Protein AF-A2BLA7-F1 (afdb_monomer_lite)

Organism: Hyperthermus butylicus (strain DSM 5456 / JCM 9403 / PLM1-5) (NCBI:txid415426)

Foldseek 3Di:
DVVVVLVVLLVVLLCCLVPDQADDPVNLVSCLVRNQLSLLVVLLSSLVNCVVNVVVVSLVSSLVSVVRRNDFFQFQDPPSRHSQQAQQQARPRPGDRDDLVRRCVRNVVLVLLLVALVPDDPVQLVQCLVVQKWWGGVGTGGPVDDDDRRIHIHGHDPVSSVSSVVSSVVVVVVVVVD

Structure (mmCIF, N/CA/C/O backbone):
data_AF-A2BLA7-F1
#
_entry.id   AF-A2BLA7-F1
#
loop_
_atom_site.group_PDB
_atom_site.id
_atom_site.type_symbol
_atom_site.label_atom_id
_atom_site.label_alt_id
_atom_site.label_comp_id
_atom_site.label_asym_id
_atom_site.label_entity_id
_atom_site.label_seq_id
_atom_site.pdbx_PDB_ins_code
_atom_site.Cartn_x
_atom_site.Cartn_y
_atom_site.Cartn_z
_atom_site.occupancy
_atom_site.B_iso_or_equiv
_atom_site.auth_seq_id
_atom_site.auth_comp_id
_atom_site.auth_asym_id
_atom_site.auth_atom_id
_atom_site.pdbx_PDB_model_num
ATOM 1 N N . MET A 1 1 ? 36.489 -7.869 -8.332 1.00 42.72 1 MET A N 1
ATOM 2 C CA . MET A 1 1 ? 35.958 -7.605 -9.693 1.00 42.72 1 MET A CA 1
ATOM 3 C C . MET A 1 1 ? 34.427 -7.502 -9.788 1.00 42.72 1 MET A C 1
ATOM 5 O O . MET A 1 1 ? 33.971 -6.845 -10.708 1.00 42.72 1 MET A O 1
ATOM 9 N N . LYS A 1 2 ? 33.615 -8.057 -8.865 1.00 41.41 2 LYS A N 1
ATOM 10 C CA . LYS A 1 2 ? 32.135 -7.944 -8.922 1.00 41.41 2 LYS A CA 1
ATOM 11 C C . LYS A 1 2 ? 31.563 -6.535 -8.656 1.00 41.41 2 LYS A C 1
ATOM 13 O O . LYS A 1 2 ? 30.542 -6.190 -9.233 1.00 41.41 2 LYS A O 1
ATOM 18 N N . ALA A 1 3 ? 32.220 -5.713 -7.834 1.00 46.25 3 ALA A N 1
ATOM 19 C CA . ALA A 1 3 ? 31.705 -4.385 -7.471 1.00 46.25 3 ALA A CA 1
ATOM 20 C C . ALA A 1 3 ? 31.733 -3.369 -8.634 1.00 46.25 3 ALA A C 1
ATOM 22 O O . ALA A 1 3 ? 30.830 -2.551 -8.765 1.00 46.25 3 ALA A O 1
ATOM 23 N N . THR A 1 4 ? 32.740 -3.435 -9.510 1.00 49.94 4 THR A N 1
ATOM 24 C CA . THR A 1 4 ? 32.944 -2.441 -10.578 1.00 49.94 4 THR A CA 1
ATOM 25 C C . THR A 1 4 ? 31.965 -2.615 -11.743 1.00 49.94 4 THR A C 1
ATOM 27 O O . THR A 1 4 ? 31.457 -1.626 -12.261 1.00 49.94 4 THR A O 1
ATOM 30 N N . ALA A 1 5 ? 31.653 -3.859 -12.126 1.00 55.56 5 ALA A N 1
ATOM 31 C CA . ALA A 1 5 ? 30.684 -4.151 -13.188 1.00 55.56 5 ALA A CA 1
ATOM 32 C C . ALA A 1 5 ? 29.254 -3.738 -12.798 1.00 55.56 5 ALA A C 1
ATOM 34 O O . ALA A 1 5 ? 28.519 -3.206 -13.625 1.00 55.56 5 ALA A O 1
ATOM 35 N N . ASN A 1 6 ? 28.901 -3.901 -11.517 1.00 62.44 6 ASN A N 1
ATOM 36 C CA . ASN A 1 6 ? 27.597 -3.502 -10.989 1.00 62.44 6 ASN A CA 1
ATOM 37 C C . ASN A 1 6 ? 27.365 -1.985 -11.123 1.00 62.44 6 ASN A C 1
ATOM 39 O O . ASN A 1 6 ? 26.273 -1.542 -11.465 1.00 62.44 6 ASN A O 1
ATOM 43 N N . ASN A 1 7 ? 28.423 -1.186 -10.945 1.00 77.94 7 ASN A N 1
ATOM 44 C CA . ASN A 1 7 ? 28.341 0.265 -11.101 1.00 77.94 7 ASN A CA 1
ATOM 45 C C . ASN A 1 7 ? 28.121 0.682 -12.562 1.00 77.94 7 ASN A C 1
ATOM 47 O O . ASN A 1 7 ? 27.338 1.592 -12.813 1.00 77.94 7 ASN A O 1
ATOM 51 N N . VAL A 1 8 ? 28.754 0.013 -13.534 1.00 90.00 8 VAL A N 1
ATOM 52 C CA . VAL A 1 8 ? 28.587 0.352 -14.962 1.00 90.00 8 VAL A CA 1
ATOM 53 C C . VAL A 1 8 ? 27.146 0.128 -15.420 1.00 90.00 8 VAL A C 1
ATOM 55 O O . VAL A 1 8 ? 26.579 0.998 -16.079 1.00 90.00 8 VAL A O 1
ATOM 58 N N . TYR A 1 9 ? 26.526 -0.995 -15.046 1.00 92.69 9 TYR A N 1
ATOM 59 C CA . TYR A 1 9 ? 25.135 -1.265 -15.420 1.00 92.69 9 TYR A CA 1
ATOM 60 C C . TYR A 1 9 ? 24.145 -0.323 -14.738 1.00 92.69 9 TYR A C 1
ATOM 62 O O . TYR A 1 9 ? 23.165 0.085 -15.364 1.00 92.69 9 TYR A O 1
ATOM 70 N N . LEU A 1 10 ? 24.432 0.092 -13.503 1.00 91.94 10 LEU A N 1
ATOM 71 C CA . LEU A 1 10 ? 23.635 1.094 -12.806 1.00 91.94 10 LEU A CA 1
ATOM 72 C C . LEU A 1 10 ? 23.685 2.452 -13.524 1.00 91.94 10 LEU A C 1
ATOM 74 O O . LEU A 1 10 ? 22.641 3.057 -13.765 1.00 91.94 10 LEU A O 1
ATOM 78 N N . PHE A 1 11 ? 24.879 2.904 -13.929 1.00 93.50 11 PHE A N 1
ATOM 79 C CA . PHE A 1 11 ? 25.043 4.143 -14.700 1.00 93.50 11 PHE A CA 1
ATOM 80 C C . PHE A 1 11 ? 24.386 4.063 -16.077 1.00 93.50 11 PHE A C 1
ATOM 82 O O . PHE A 1 11 ? 23.713 5.006 -16.486 1.00 93.50 11 PHE A O 1
ATOM 89 N N . ALA A 1 12 ? 24.537 2.938 -16.779 1.00 94.44 12 ALA A N 1
ATOM 90 C CA . ALA A 1 12 ? 23.867 2.721 -18.056 1.00 94.44 12 ALA A CA 1
ATOM 91 C C . ALA A 1 12 ? 22.339 2.763 -17.893 1.00 94.44 12 ALA A C 1
ATOM 93 O O . ALA A 1 12 ? 21.658 3.434 -18.663 1.00 94.44 12 ALA A O 1
ATOM 94 N N . SER A 1 13 ? 21.803 2.121 -16.851 1.00 94.94 13 SER A N 1
ATOM 95 C CA . SER A 1 13 ? 20.368 2.146 -16.544 1.00 94.94 13 SER A CA 1
ATOM 96 C C . SER A 1 13 ? 19.875 3.561 -16.247 1.00 94.94 13 SER A C 1
ATOM 98 O O . SER A 1 13 ? 18.847 3.968 -16.781 1.00 94.94 13 SER A O 1
ATOM 100 N N . ALA A 1 14 ? 20.623 4.334 -15.451 1.00 94.62 14 ALA A N 1
ATOM 101 C CA . ALA A 1 14 ? 20.313 5.736 -15.175 1.00 94.62 14 ALA A CA 1
ATOM 102 C C . ALA A 1 14 ? 20.279 6.574 -16.456 1.00 94.62 14 ALA A C 1
ATOM 104 O O . ALA A 1 14 ? 19.296 7.261 -16.723 1.00 94.62 14 ALA A O 1
ATOM 105 N N . TYR A 1 15 ? 21.310 6.439 -17.292 1.00 95.38 15 TYR A N 1
ATOM 106 C CA . TYR A 1 15 ? 21.392 7.139 -18.567 1.00 95.38 15 TYR A CA 1
ATOM 107 C C . TYR A 1 15 ? 20.194 6.823 -19.472 1.00 95.38 15 TYR A C 1
ATOM 109 O O . TYR A 1 15 ? 19.587 7.737 -20.028 1.00 95.38 15 TYR A O 1
ATOM 117 N N . LEU A 1 16 ? 19.819 5.544 -19.600 1.00 94.94 16 LEU A N 1
ATOM 118 C CA . LEU A 1 16 ? 18.664 5.131 -20.402 1.00 94.94 16 LEU A CA 1
ATOM 119 C C . LEU A 1 16 ? 17.354 5.704 -19.846 1.00 94.94 16 LEU A C 1
ATOM 121 O O . LEU A 1 16 ? 16.551 6.234 -20.613 1.00 94.94 16 LEU A O 1
ATOM 125 N N . LEU A 1 17 ? 17.149 5.627 -18.527 1.00 95.25 17 LEU A N 1
ATOM 126 C CA . LEU A 1 17 ? 15.944 6.119 -17.853 1.00 95.25 17 LEU A CA 1
ATOM 127 C C . LEU A 1 17 ? 15.738 7.629 -18.030 1.00 95.25 17 LEU A C 1
ATOM 129 O O . LEU A 1 17 ? 14.595 8.054 -18.230 1.00 95.25 17 LEU A O 1
ATOM 133 N N . GLU A 1 18 ? 16.825 8.404 -17.991 1.00 93.31 18 GLU A N 1
ATOM 134 C CA . GLU A 1 18 ? 16.821 9.864 -18.143 1.00 93.31 18 GLU A CA 1
ATOM 135 C C . GLU A 1 18 ? 16.683 10.319 -19.601 1.00 93.31 18 GLU A C 1
ATOM 137 O O . GLU A 1 18 ? 16.042 11.333 -19.873 1.00 93.31 18 GLU A O 1
ATOM 142 N N . ARG A 1 19 ? 17.302 9.604 -20.550 1.00 93.88 19 ARG A N 1
ATOM 143 C CA . ARG A 1 19 ? 17.416 10.060 -21.947 1.00 93.88 19 ARG A CA 1
ATOM 144 C C . ARG A 1 19 ? 16.316 9.560 -22.862 1.00 93.88 19 ARG A C 1
ATOM 146 O O . ARG A 1 19 ? 16.004 10.234 -23.840 1.00 93.88 19 ARG A O 1
ATOM 153 N N . LEU A 1 20 ? 15.781 8.373 -22.602 1.00 93.81 20 LEU A N 1
ATOM 154 C CA . LEU A 1 20 ? 14.812 7.746 -23.493 1.00 93.81 20 LEU A CA 1
ATOM 155 C C . LEU A 1 20 ? 13.413 7.890 -22.924 1.00 93.81 20 LEU A C 1
ATOM 157 O O . LEU A 1 20 ? 13.181 7.564 -21.766 1.00 93.81 20 LEU A O 1
ATOM 161 N N . GLU A 1 21 ? 12.454 8.314 -23.737 1.00 91.44 21 GLU A N 1
ATOM 162 C CA . GLU A 1 21 ? 11.045 8.335 -23.330 1.00 91.44 21 GLU A CA 1
ATOM 163 C C . GLU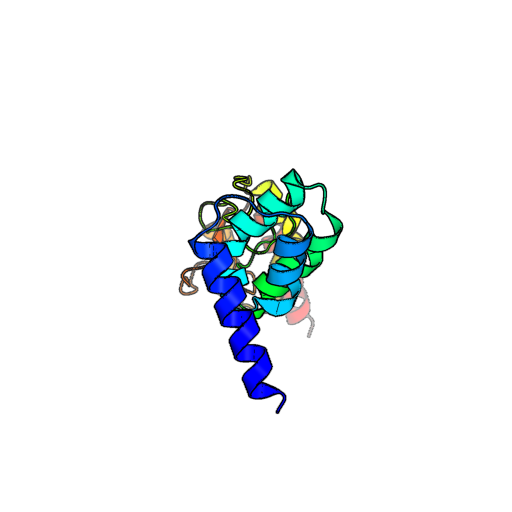 A 1 21 ? 10.418 6.936 -23.346 1.00 91.44 21 GLU A C 1
ATOM 165 O O . GLU A 1 21 ? 9.614 6.616 -22.474 1.00 91.44 21 GLU A O 1
ATOM 170 N N . LYS A 1 22 ? 10.821 6.102 -24.313 1.00 95.75 22 LYS A N 1
ATOM 171 C CA . LYS A 1 22 ? 10.318 4.743 -24.541 1.00 95.75 22 LYS A CA 1
ATOM 172 C C . LYS A 1 22 ? 11.474 3.761 -24.670 1.00 95.75 22 LYS A C 1
ATOM 174 O O . LYS A 1 22 ? 12.538 4.120 -25.174 1.00 95.75 22 LYS A O 1
ATOM 179 N N . PHE A 1 23 ? 11.233 2.518 -24.278 1.00 96.81 23 PHE A N 1
ATOM 180 C CA . PHE A 1 23 ? 12.211 1.438 -24.325 1.00 96.81 23 PHE A CA 1
ATOM 181 C C . PHE A 1 23 ? 11.857 0.380 -25.373 1.00 96.81 23 PHE A C 1
ATOM 183 O O . PHE A 1 23 ? 10.699 0.183 -25.755 1.00 96.81 23 PHE A O 1
ATOM 190 N N . THR A 1 24 ? 12.887 -0.319 -25.830 1.00 97.75 24 THR A N 1
ATOM 191 C CA . THR A 1 24 ? 12.762 -1.641 -26.459 1.00 97.75 24 THR A CA 1
ATOM 192 C C . THR A 1 24 ? 12.595 -2.725 -25.383 1.00 97.75 24 THR A C 1
ATOM 194 O O . THR A 1 24 ? 12.919 -2.467 -24.217 1.00 97.75 24 THR A O 1
ATOM 197 N N . PRO A 1 25 ? 12.109 -3.933 -25.730 1.00 97.75 25 PRO A N 1
ATOM 198 C CA . PRO A 1 25 ? 12.019 -5.046 -24.783 1.00 97.75 25 PRO A CA 1
ATOM 199 C C . PRO A 1 25 ? 13.347 -5.351 -24.078 1.00 97.75 25 PRO A C 1
ATOM 201 O O . PRO A 1 25 ? 13.369 -5.519 -22.862 1.00 97.75 25 PRO A O 1
ATOM 204 N N . GLU A 1 26 ? 14.457 -5.341 -24.816 1.00 97.62 26 GLU A N 1
ATOM 205 C CA . GLU A 1 26 ? 15.792 -5.652 -24.299 1.00 97.62 26 GLU A CA 1
ATOM 206 C C . GLU A 1 26 ? 16.294 -4.561 -23.346 1.00 97.62 26 GLU A C 1
ATOM 208 O O . GLU A 1 26 ? 16.877 -4.858 -22.305 1.00 97.62 26 GLU A O 1
ATOM 213 N N . GLN A 1 27 ? 16.039 -3.286 -23.665 1.00 97.88 27 GLN A N 1
ATOM 214 C CA . GLN A 1 27 ? 16.377 -2.170 -22.776 1.00 97.88 27 GLN A CA 1
ATOM 215 C C . GLN A 1 27 ? 15.561 -2.211 -21.485 1.00 97.88 27 GLN A C 1
ATOM 217 O O . GLN A 1 27 ? 16.115 -1.975 -20.412 1.00 97.88 27 GLN A O 1
ATOM 222 N N . LEU A 1 28 ? 14.262 -2.509 -21.575 1.00 98.19 28 LEU A N 1
ATOM 223 C CA . LEU A 1 28 ? 13.410 -2.638 -20.398 1.00 98.19 28 LEU A CA 1
ATOM 224 C C . LEU A 1 28 ? 13.911 -3.772 -19.498 1.00 98.19 28 LEU A C 1
ATOM 226 O O . LEU A 1 28 ? 14.117 -3.559 -18.307 1.00 98.19 28 LEU A O 1
ATOM 230 N N . GLU A 1 29 ? 14.159 -4.949 -20.069 1.00 97.62 29 GLU A N 1
ATOM 231 C CA . GLU A 1 29 ? 14.661 -6.112 -19.335 1.00 97.62 29 GLU A CA 1
ATOM 232 C C . GLU A 1 29 ? 16.019 -5.840 -18.682 1.00 97.62 29 GLU A C 1
ATOM 234 O O . GLU A 1 29 ? 16.226 -6.178 -17.514 1.00 97.62 29 GLU A O 1
ATOM 239 N N . PHE A 1 30 ? 16.914 -5.146 -19.389 1.00 97.62 30 PHE A N 1
ATOM 240 C CA . PHE A 1 30 ? 18.192 -4.703 -18.845 1.00 97.62 30 PHE A CA 1
ATOM 241 C C . PHE A 1 30 ? 18.012 -3.775 -17.633 1.00 97.62 30 PHE A C 1
ATOM 243 O O . PHE A 1 30 ? 18.616 -4.007 -16.584 1.00 97.62 30 PHE A O 1
ATOM 250 N N . ILE A 1 31 ? 17.159 -2.749 -17.738 1.00 97.69 31 ILE A N 1
ATOM 251 C CA . ILE A 1 31 ? 16.920 -1.796 -16.642 1.00 97.69 31 ILE A CA 1
ATOM 252 C C . ILE A 1 31 ? 16.275 -2.493 -15.439 1.00 97.69 31 ILE A C 1
ATOM 254 O O . ILE A 1 31 ? 16.662 -2.229 -14.303 1.00 97.69 31 ILE A O 1
ATOM 258 N N . VAL A 1 32 ? 15.312 -3.389 -15.662 1.00 96.88 32 VAL A N 1
ATOM 259 C CA . VAL A 1 32 ? 14.666 -4.153 -14.582 1.00 96.88 32 VAL A CA 1
ATOM 260 C C . VAL A 1 32 ? 15.674 -5.082 -13.900 1.00 96.88 32 VAL A C 1
ATOM 262 O O . VAL A 1 32 ? 15.699 -5.171 -12.677 1.00 96.88 32 VAL A O 1
ATOM 265 N N . SER A 1 33 ? 16.572 -5.705 -14.661 1.00 95.56 33 SER A N 1
ATOM 266 C CA . SER A 1 33 ? 17.550 -6.651 -14.112 1.00 95.56 33 SER A CA 1
ATOM 267 C C . SER A 1 33 ? 18.697 -5.978 -13.350 1.00 95.56 33 SER A C 1
ATOM 269 O O . SER A 1 33 ? 19.199 -6.540 -12.377 1.00 95.56 33 SER A O 1
ATOM 271 N N . TYR A 1 34 ? 19.132 -4.786 -13.778 1.00 95.06 34 TYR A N 1
ATOM 272 C CA . TYR A 1 34 ? 20.375 -4.170 -13.286 1.00 95.06 34 TYR A CA 1
ATOM 273 C C . TYR A 1 34 ? 20.228 -2.742 -12.744 1.00 95.06 34 TYR A C 1
ATOM 275 O O . TYR A 1 34 ? 21.177 -2.196 -12.180 1.00 95.06 34 TYR A O 1
ATOM 283 N N . GLY A 1 35 ? 19.061 -2.116 -12.892 1.00 93.50 35 GLY A N 1
ATOM 284 C CA . GLY A 1 35 ? 18.849 -0.713 -12.531 1.00 93.50 35 GLY A CA 1
ATOM 285 C C . GLY A 1 35 ? 18.670 -0.455 -11.035 1.00 93.50 35 GLY A C 1
ATOM 286 O O . GLY A 1 35 ? 18.817 0.692 -10.606 1.00 93.50 35 GLY A O 1
ATOM 287 N N . GLY A 1 36 ? 18.364 -1.489 -10.240 1.00 93.44 36 GLY A N 1
ATOM 288 C CA . GLY A 1 36 ? 18.319 -1.437 -8.773 1.00 93.44 36 GLY A CA 1
ATOM 289 C C . GLY A 1 36 ? 17.624 -0.175 -8.221 1.00 93.44 36 GLY A C 1
ATOM 290 O O . GLY A 1 36 ? 16.482 0.108 -8.594 1.00 93.44 36 GLY A O 1
ATOM 291 N N . PRO A 1 37 ? 18.292 0.636 -7.377 1.00 94.25 37 PRO A N 1
ATOM 292 C CA . PRO A 1 37 ? 17.701 1.856 -6.819 1.00 94.25 37 PRO A CA 1
ATOM 293 C C . PRO A 1 37 ? 17.286 2.917 -7.843 1.00 94.25 37 PRO A C 1
ATOM 295 O O . PRO A 1 37 ? 16.353 3.681 -7.600 1.00 94.25 37 PRO A O 1
ATOM 298 N N . VAL A 1 38 ? 17.963 2.998 -8.992 1.00 95.38 38 VAL A N 1
ATOM 299 C CA . VAL A 1 38 ? 17.618 3.986 -10.025 1.00 95.38 38 VAL A CA 1
ATOM 300 C C . VAL A 1 38 ? 16.315 3.596 -10.722 1.00 95.38 38 VAL A C 1
ATOM 302 O O . VAL A 1 38 ? 15.468 4.457 -10.976 1.00 95.38 38 VAL A O 1
ATOM 305 N N . ALA A 1 39 ? 16.123 2.294 -10.953 1.00 96.50 39 ALA A N 1
ATOM 306 C CA . ALA A 1 39 ? 14.879 1.747 -11.479 1.00 96.50 39 ALA A CA 1
ATOM 307 C C . ALA A 1 39 ? 13.697 2.009 -10.530 1.00 96.50 39 ALA A C 1
ATOM 309 O O . ALA A 1 39 ? 12.639 2.433 -10.992 1.00 96.50 39 ALA A O 1
ATOM 310 N N . ALA A 1 40 ? 13.882 1.869 -9.211 1.00 96.62 40 ALA A N 1
ATOM 311 C CA . ALA A 1 40 ? 12.823 2.135 -8.230 1.00 96.62 40 ALA A CA 1
ATOM 312 C C . ALA A 1 40 ? 12.287 3.576 -8.292 1.00 96.62 40 ALA A C 1
ATOM 314 O O . ALA A 1 40 ? 11.077 3.788 -8.233 1.00 96.62 40 ALA A O 1
ATOM 315 N N . LYS A 1 41 ? 13.159 4.570 -8.515 1.00 95.75 41 LYS A N 1
ATOM 316 C CA . LYS A 1 41 ? 12.749 5.979 -8.702 1.00 95.75 41 LYS A CA 1
ATOM 317 C C . LYS A 1 41 ? 11.881 6.204 -9.945 1.00 95.75 41 LYS A C 1
ATOM 319 O O . LYS A 1 41 ? 11.171 7.200 -10.020 1.00 95.75 41 LYS A O 1
ATOM 324 N N . HIS A 1 42 ? 11.934 5.287 -10.909 1.00 97.06 42 HIS A N 1
ATOM 325 C CA . HIS A 1 42 ? 11.219 5.356 -12.184 1.00 97.06 42 HIS A CA 1
ATOM 326 C C . HIS A 1 42 ? 10.174 4.239 -12.320 1.00 97.06 42 HIS A C 1
ATOM 328 O O . HIS A 1 42 ? 9.737 3.928 -13.429 1.00 97.06 42 HIS A O 1
ATOM 334 N N . VAL A 1 43 ? 9.750 3.639 -11.202 1.00 97.25 43 VAL A N 1
ATOM 335 C CA . VAL A 1 43 ? 8.866 2.464 -11.172 1.00 97.25 43 VAL A CA 1
ATOM 336 C C . VAL A 1 43 ? 7.579 2.653 -11.983 1.00 97.25 43 VAL A C 1
ATOM 338 O O . VAL A 1 43 ? 7.173 1.741 -12.699 1.00 97.25 43 VAL A O 1
ATOM 341 N N . SER A 1 44 ? 6.970 3.844 -11.942 1.00 97.50 44 SER A N 1
ATOM 342 C CA . SER A 1 44 ? 5.751 4.142 -12.703 1.00 97.50 44 SER A CA 1
ATOM 343 C C . SER A 1 44 ? 6.007 4.042 -14.208 1.00 97.50 44 SER A C 1
ATOM 345 O O . SER A 1 44 ? 5.278 3.350 -14.917 1.00 97.50 44 SER A O 1
ATOM 347 N N . LYS A 1 45 ? 7.094 4.648 -14.698 1.00 97.44 45 LYS A N 1
ATOM 348 C CA . LYS A 1 45 ? 7.500 4.567 -16.107 1.00 97.44 45 LYS A CA 1
ATOM 349 C C . LYS A 1 45 ? 7.779 3.124 -16.520 1.00 97.44 45 LYS A C 1
ATOM 351 O O . LYS A 1 45 ? 7.289 2.684 -17.553 1.00 97.44 45 LYS A O 1
ATOM 356 N N . LEU A 1 46 ? 8.513 2.376 -15.695 1.00 98.00 46 LEU A N 1
ATOM 357 C CA . LEU A 1 46 ? 8.834 0.972 -15.964 1.00 98.00 46 LEU A CA 1
ATOM 358 C C . LEU A 1 46 ? 7.582 0.092 -16.033 1.00 98.00 46 LEU A C 1
ATOM 360 O O . LEU A 1 46 ? 7.467 -0.729 -16.938 1.00 98.00 46 LEU A O 1
ATOM 364 N N . TYR A 1 47 ? 6.626 0.292 -15.125 1.00 98.44 47 TYR A N 1
ATOM 365 C CA . TYR A 1 47 ? 5.347 -0.414 -15.144 1.00 98.44 47 TYR A CA 1
ATOM 366 C C . TYR A 1 47 ? 4.570 -0.148 -16.441 1.00 98.44 47 TYR A C 1
ATOM 368 O O . TYR A 1 47 ? 4.139 -1.089 -17.104 1.00 98.44 47 TYR A O 1
ATOM 376 N N . HIS A 1 48 ? 4.429 1.118 -16.842 1.00 98.00 48 HIS A N 1
ATOM 377 C CA . HIS A 1 48 ? 3.702 1.469 -18.064 1.00 98.00 48 HIS A CA 1
ATOM 378 C C . HIS A 1 48 ? 4.406 0.970 -19.331 1.00 98.00 48 HIS A C 1
ATOM 380 O O . HIS A 1 48 ? 3.738 0.487 -20.244 1.00 98.00 48 HIS A O 1
ATOM 386 N N . GLU A 1 49 ? 5.738 1.017 -19.379 1.00 98.12 49 GLU A N 1
ATOM 387 C CA . GLU A 1 49 ? 6.509 0.471 -20.499 1.00 98.12 49 GLU A CA 1
ATOM 388 C C . GLU A 1 49 ? 6.389 -1.054 -20.592 1.00 98.12 49 GLU A C 1
ATOM 390 O O . GLU A 1 49 ? 6.235 -1.581 -21.694 1.00 98.12 49 GLU A O 1
ATOM 395 N N . ALA A 1 50 ? 6.359 -1.762 -19.457 1.00 98.12 50 ALA A N 1
ATOM 396 C CA . ALA A 1 50 ? 6.093 -3.199 -19.426 1.00 98.12 50 ALA A CA 1
ATOM 397 C C . ALA A 1 50 ? 4.711 -3.536 -20.001 1.00 98.12 50 ALA A C 1
ATOM 399 O O . ALA A 1 50 ? 4.585 -4.471 -20.787 1.00 98.12 50 ALA A O 1
ATOM 400 N N . LEU A 1 51 ? 3.678 -2.751 -19.676 1.00 97.75 51 LEU A N 1
ATOM 401 C CA . LEU A 1 51 ? 2.351 -2.933 -20.270 1.00 97.75 51 LEU A CA 1
ATOM 402 C C . LEU A 1 51 ? 2.328 -2.599 -21.765 1.00 97.75 51 LEU A C 1
ATOM 404 O O . LEU A 1 51 ? 1.738 -3.341 -22.544 1.00 97.75 51 LEU A O 1
ATOM 408 N N . ARG A 1 52 ? 2.973 -1.500 -22.173 1.00 97.88 52 ARG A N 1
ATOM 409 C CA . ARG A 1 52 ? 3.021 -1.050 -23.573 1.00 97.88 52 ARG A CA 1
ATOM 410 C C . ARG A 1 52 ? 3.706 -2.069 -24.485 1.00 97.88 52 ARG A C 1
ATOM 412 O O . ARG A 1 52 ? 3.313 -2.208 -25.639 1.00 97.88 52 ARG A O 1
ATOM 419 N N . LEU A 1 53 ? 4.743 -2.735 -23.982 1.00 98.00 53 LEU A N 1
ATOM 420 C CA . LEU A 1 53 ? 5.517 -3.753 -24.699 1.00 98.00 53 LEU A CA 1
ATOM 421 C C . LEU A 1 53 ? 4.958 -5.175 -24.529 1.00 98.00 53 LEU A C 1
ATOM 423 O O . LEU A 1 53 ? 5.587 -6.117 -24.998 1.00 98.00 53 LEU A O 1
ATOM 427 N N . ASP A 1 54 ? 3.826 -5.333 -23.836 1.00 97.25 54 ASP A N 1
ATOM 428 C CA . ASP A 1 54 ? 3.236 -6.626 -23.455 1.00 97.25 54 ASP A CA 1
ATOM 429 C C . ASP A 1 54 ? 4.193 -7.558 -22.676 1.00 97.25 54 ASP A C 1
ATOM 431 O O . ASP A 1 54 ? 4.062 -8.778 -22.662 1.00 97.25 54 ASP A O 1
ATOM 435 N N . ARG A 1 55 ? 5.154 -6.971 -21.953 1.00 97.25 55 ARG A N 1
ATOM 436 C CA . ARG A 1 55 ? 6.116 -7.657 -21.076 1.00 97.25 55 ARG A CA 1
ATOM 437 C C . ARG A 1 55 ? 5.621 -7.716 -19.632 1.00 97.25 55 ARG A C 1
ATOM 439 O O . ARG A 1 55 ? 6.287 -7.283 -18.688 1.00 97.25 55 ARG A O 1
ATOM 446 N N . ARG A 1 56 ? 4.403 -8.233 -19.440 1.00 96.50 56 ARG A N 1
ATOM 447 C CA . ARG A 1 56 ? 3.781 -8.372 -18.105 1.00 96.50 56 ARG A CA 1
ATOM 448 C C . ARG A 1 56 ? 4.560 -9.310 -17.181 1.00 96.50 56 ARG A C 1
ATOM 450 O O . ARG A 1 56 ? 4.458 -9.180 -15.962 1.00 96.50 56 ARG A O 1
ATOM 457 N N . ASP A 1 57 ? 5.362 -10.201 -17.755 1.00 97.50 57 ASP A N 1
ATOM 458 C CA . ASP A 1 57 ? 6.309 -11.073 -17.060 1.00 97.50 57 ASP A CA 1
ATOM 459 C C . ASP A 1 57 ? 7.341 -10.298 -16.223 1.00 97.50 57 ASP A C 1
ATOM 461 O O . ASP A 1 57 ? 7.805 -10.807 -15.204 1.00 97.50 57 ASP A O 1
ATOM 465 N N . LEU A 1 58 ? 7.648 -9.047 -16.588 1.00 97.88 58 LEU A N 1
ATOM 466 C CA . LEU A 1 58 ? 8.586 -8.197 -15.847 1.00 97.88 58 LEU A CA 1
ATOM 467 C C . LEU A 1 58 ? 7.944 -7.477 -14.652 1.00 97.88 58 LEU A C 1
ATOM 469 O O . LEU A 1 58 ? 8.653 -7.036 -13.748 1.00 97.88 58 LEU A O 1
ATOM 473 N N . VAL A 1 59 ? 6.612 -7.373 -14.591 1.00 97.94 59 VAL A N 1
ATOM 474 C CA . VAL A 1 59 ? 5.908 -6.629 -13.527 1.00 97.94 59 VAL A CA 1
ATOM 475 C C . VAL A 1 59 ? 6.232 -7.147 -12.117 1.00 97.94 59 VAL A C 1
ATOM 477 O O . VAL A 1 59 ? 6.490 -6.317 -11.243 1.00 97.94 59 VAL A O 1
ATOM 480 N N . PRO A 1 60 ? 6.284 -8.468 -11.845 1.00 97.88 60 PRO A N 1
ATOM 481 C CA . PRO A 1 60 ? 6.705 -8.974 -10.539 1.00 97.88 60 PRO A CA 1
ATOM 482 C C . PRO A 1 60 ? 8.122 -8.542 -10.143 1.00 97.88 60 PRO A C 1
ATOM 484 O O . PRO A 1 60 ? 8.349 -8.210 -8.981 1.00 97.88 60 PRO A O 1
ATOM 487 N N . GLN A 1 61 ? 9.060 -8.489 -11.094 1.00 97.62 61 GLN A N 1
ATOM 488 C CA . GLN A 1 61 ? 10.423 -8.023 -10.828 1.00 97.62 61 GLN A CA 1
ATOM 489 C C . GLN A 1 61 ? 10.444 -6.517 -10.548 1.00 97.62 61 GLN A C 1
ATOM 491 O O . GLN A 1 61 ? 11.057 -6.085 -9.576 1.00 97.62 61 GLN A O 1
ATOM 496 N N . ILE A 1 62 ? 9.696 -5.724 -11.322 1.00 98.19 62 ILE A N 1
ATOM 497 C CA . ILE A 1 62 ? 9.538 -4.280 -11.085 1.00 98.19 62 ILE A CA 1
ATOM 498 C C . ILE A 1 62 ? 8.940 -4.019 -9.692 1.00 98.19 62 ILE A C 1
ATOM 500 O O . ILE A 1 62 ? 9.401 -3.122 -8.985 1.00 98.19 62 ILE A O 1
ATOM 504 N N . ARG A 1 63 ? 7.961 -4.826 -9.252 1.00 97.88 63 ARG A N 1
ATOM 505 C CA . ARG A 1 63 ? 7.450 -4.781 -7.870 1.00 97.88 63 ARG A CA 1
ATOM 506 C C . ARG A 1 63 ? 8.536 -5.090 -6.856 1.00 97.88 63 ARG A C 1
ATOM 508 O O . ARG A 1 63 ? 8.689 -4.342 -5.902 1.00 97.88 63 ARG A O 1
ATOM 515 N N . SER A 1 64 ? 9.319 -6.143 -7.071 1.00 97.31 64 SER A N 1
ATOM 516 C CA . SER A 1 64 ? 10.406 -6.492 -6.154 1.00 97.31 64 SER A CA 1
ATOM 517 C C . SER A 1 64 ? 11.442 -5.370 -6.021 1.00 97.31 64 SER A C 1
ATOM 519 O O . SER A 1 64 ? 11.922 -5.124 -4.918 1.00 97.31 64 SER A O 1
ATOM 521 N N . ILE A 1 65 ? 11.754 -4.661 -7.111 1.00 96.88 65 ILE A N 1
ATOM 522 C CA . ILE A 1 65 ? 12.627 -3.477 -7.090 1.00 96.88 65 ILE A CA 1
ATOM 523 C C . ILE A 1 65 ? 12.015 -2.364 -6.234 1.00 96.88 65 ILE A C 1
ATOM 525 O O . ILE A 1 65 ? 12.724 -1.736 -5.448 1.00 96.88 65 ILE A O 1
ATOM 529 N N . TRP A 1 66 ? 10.708 -2.122 -6.372 1.00 97.62 66 TRP A N 1
ATOM 530 C CA . TRP A 1 66 ? 9.991 -1.131 -5.569 1.00 97.62 66 TRP A CA 1
ATOM 531 C C . TRP A 1 66 ? 9.994 -1.470 -4.078 1.00 97.62 66 TRP A C 1
ATOM 533 O O . TRP A 1 66 ? 10.312 -0.605 -3.270 1.00 97.62 66 TRP A O 1
ATOM 543 N N . GLU A 1 67 ? 9.717 -2.721 -3.714 1.00 96.69 67 GLU A N 1
ATOM 544 C CA . GLU A 1 67 ? 9.749 -3.151 -2.311 1.00 96.69 67 GLU A CA 1
ATOM 545 C C . GLU A 1 67 ? 11.159 -3.038 -1.707 1.00 96.69 67 GLU A C 1
ATOM 547 O O . GLU A 1 67 ? 11.305 -2.692 -0.540 1.00 96.69 67 GLU A O 1
ATOM 552 N N . MET A 1 68 ? 12.209 -3.306 -2.494 1.00 96.31 68 MET A N 1
ATOM 553 C CA . MET A 1 68 ? 13.591 -3.324 -1.997 1.00 96.31 68 MET A CA 1
ATOM 554 C C . MET A 1 68 ? 14.253 -1.941 -1.940 1.00 96.31 68 MET A C 1
ATOM 556 O O . MET A 1 68 ? 15.097 -1.694 -1.078 1.00 96.31 68 MET A O 1
ATOM 560 N N . HIS A 1 69 ? 13.942 -1.059 -2.889 1.00 95.94 69 HIS A N 1
ATOM 561 C CA . HIS A 1 69 ? 14.663 0.207 -3.064 1.00 95.94 69 HIS A CA 1
ATOM 562 C C . HIS A 1 69 ? 13.762 1.442 -3.164 1.00 95.94 69 HIS A C 1
ATOM 564 O O . HIS A 1 69 ? 14.273 2.560 -3.257 1.00 95.94 69 HIS A O 1
ATOM 570 N N . GLY A 1 70 ? 12.446 1.251 -3.219 1.00 94.12 70 GLY A N 1
ATOM 571 C CA . GLY A 1 70 ? 11.462 2.323 -3.253 1.00 94.12 70 GLY A CA 1
ATOM 572 C C . GLY A 1 70 ? 11.054 2.787 -1.858 1.00 94.12 70 GLY A C 1
ATOM 573 O O . GLY A 1 70 ? 11.803 2.666 -0.890 1.00 94.12 70 GLY A O 1
ATOM 574 N N . ALA A 1 71 ? 9.842 3.330 -1.775 1.00 93.19 71 ALA A N 1
ATOM 575 C CA . ALA A 1 71 ? 9.213 3.755 -0.529 1.00 93.19 71 ALA A CA 1
ATOM 576 C C . ALA A 1 71 ? 7.831 3.090 -0.416 1.00 93.19 71 ALA A C 1
ATOM 578 O O . ALA A 1 71 ? 6.819 3.749 -0.673 1.00 93.19 71 ALA A O 1
ATOM 579 N N . PRO A 1 72 ? 7.773 1.774 -0.133 1.00 95.38 72 PRO A N 1
ATOM 580 C CA . PRO A 1 72 ? 6.514 1.049 -0.123 1.00 95.38 72 PRO A CA 1
ATOM 581 C C . PRO A 1 72 ? 5.566 1.601 0.944 1.00 95.38 72 PRO A C 1
ATOM 583 O O . PRO A 1 72 ? 5.944 1.798 2.097 1.00 95.38 72 PRO A O 1
ATOM 586 N N . THR A 1 73 ? 4.321 1.846 0.551 1.00 96.56 73 THR A N 1
ATOM 587 C CA . THR A 1 73 ? 3.263 2.364 1.424 1.00 96.56 73 THR A CA 1
ATOM 588 C C . THR A 1 73 ? 2.462 1.213 2.049 1.00 96.56 73 THR A C 1
ATOM 590 O O . THR A 1 73 ? 2.584 0.059 1.629 1.00 96.56 73 THR A O 1
ATOM 593 N N . PRO A 1 74 ? 1.661 1.439 3.099 1.00 96.44 74 PRO A N 1
ATOM 594 C CA . PRO A 1 74 ? 1.048 0.330 3.831 1.00 96.44 74 PRO A CA 1
ATOM 595 C C . PRO A 1 74 ? -0.006 -0.456 3.040 1.00 96.44 74 PRO A C 1
ATOM 597 O O . PRO A 1 74 ? -0.188 -1.643 3.297 1.00 96.44 74 PRO A O 1
ATOM 600 N N . ILE A 1 75 ? -0.640 0.155 2.035 1.00 97.50 75 ILE A N 1
ATOM 601 C CA . ILE A 1 75 ? -1.731 -0.465 1.275 1.00 97.50 75 ILE A CA 1
ATOM 602 C C . ILE A 1 75 ? -1.253 -0.866 -0.134 1.00 97.50 75 ILE A C 1
ATOM 604 O O . ILE A 1 75 ? -0.784 -0.008 -0.894 1.00 97.50 75 ILE A O 1
ATOM 608 N N . PRO A 1 76 ? -1.375 -2.149 -0.530 1.00 97.44 76 PRO A N 1
ATOM 609 C CA . PRO A 1 76 ? -1.133 -2.566 -1.904 1.00 97.44 76 PRO A CA 1
ATOM 610 C C . PRO A 1 76 ? -2.274 -2.105 -2.820 1.00 97.44 76 PRO A C 1
ATOM 612 O O . PRO A 1 76 ? -3.453 -2.225 -2.499 1.00 97.44 76 PRO A O 1
ATOM 615 N N . CYS A 1 77 ? -1.938 -1.597 -4.005 1.00 98.19 77 CYS A N 1
ATOM 616 C CA . CYS A 1 77 ? -2.936 -1.224 -5.001 1.00 98.19 77 CYS A CA 1
ATOM 617 C C . CYS A 1 77 ? -3.588 -2.485 -5.599 1.00 98.19 77 CYS A C 1
ATOM 619 O O . CYS A 1 77 ? -2.870 -3.305 -6.175 1.00 98.19 77 CYS A O 1
ATOM 621 N N . PRO A 1 78 ? -4.926 -2.625 -5.593 1.00 97.12 78 PRO A N 1
ATOM 622 C CA . PRO A 1 78 ? -5.605 -3.815 -6.111 1.00 97.12 78 PRO A CA 1
ATOM 623 C C . PRO A 1 78 ? -5.490 -3.968 -7.636 1.00 97.12 78 PRO A C 1
ATOM 625 O O . PRO A 1 78 ? -5.725 -5.049 -8.166 1.00 97.12 78 PRO A O 1
ATOM 628 N N . ARG A 1 79 ? -5.112 -2.906 -8.367 1.00 96.44 79 ARG A N 1
ATOM 629 C CA . ARG A 1 79 ? -4.962 -2.956 -9.831 1.00 96.44 79 ARG A CA 1
ATOM 630 C C . ARG A 1 79 ? -3.591 -3.416 -10.301 1.00 96.44 79 ARG A C 1
ATOM 632 O O . ARG A 1 79 ? -3.509 -4.220 -11.224 1.00 96.44 79 ARG A O 1
ATOM 639 N N . CYS A 1 80 ? -2.518 -2.880 -9.722 1.00 97.25 80 CYS A N 1
ATOM 640 C CA . CYS A 1 80 ? -1.149 -3.194 -10.153 1.00 97.25 80 CYS A CA 1
ATOM 641 C C . CYS A 1 80 ? -0.374 -4.064 -9.147 1.00 97.25 80 CYS A C 1
ATOM 643 O O . CYS A 1 80 ? 0.664 -4.640 -9.486 1.00 97.25 80 CYS A O 1
ATOM 645 N N . GLY A 1 81 ? -0.872 -4.184 -7.915 1.00 96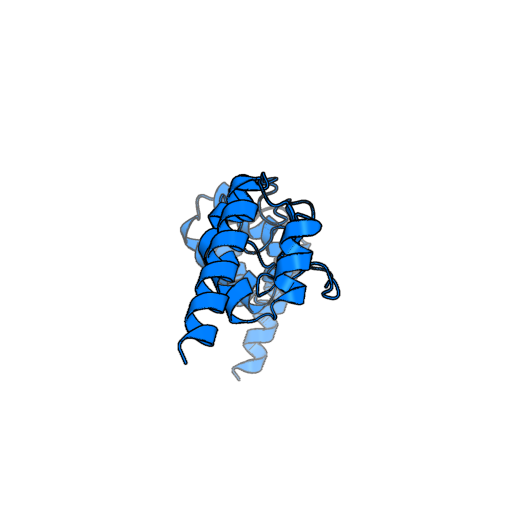.81 81 GLY A N 1
ATOM 646 C CA . GLY A 1 81 ? -0.260 -4.952 -6.831 1.00 96.81 81 GLY A CA 1
ATOM 647 C C . GLY A 1 81 ? 0.943 -4.278 -6.171 1.00 96.81 81 GLY A C 1
ATOM 648 O O . GLY A 1 81 ? 1.608 -4.914 -5.364 1.00 96.81 81 GLY A O 1
ATOM 649 N N . PHE A 1 82 ? 1.270 -3.030 -6.518 1.00 98.25 82 PHE A N 1
ATOM 650 C CA . PHE A 1 82 ? 2.350 -2.287 -5.862 1.00 98.25 82 PHE A CA 1
ATOM 651 C C . PHE A 1 82 ? 1.856 -1.670 -4.554 1.00 98.25 82 PHE A C 1
ATOM 653 O O . PHE A 1 82 ? 0.786 -1.058 -4.531 1.00 98.25 82 PHE A O 1
ATOM 660 N N . ARG A 1 83 ? 2.671 -1.740 -3.499 1.00 97.56 83 ARG A N 1
ATOM 661 C CA . ARG A 1 83 ? 2.502 -0.958 -2.267 1.00 97.56 83 ARG A CA 1
ATOM 662 C C . ARG A 1 83 ? 2.903 0.492 -2.493 1.00 97.56 83 ARG A C 1
ATOM 664 O O . ARG A 1 83 ? 3.996 0.915 -2.141 1.00 97.56 83 ARG A O 1
ATOM 671 N N . ALA A 1 84 ? 2.066 1.225 -3.208 1.00 97.38 84 ALA A N 1
ATOM 672 C CA . ALA A 1 84 ? 2.369 2.581 -3.655 1.00 97.38 84 ALA A CA 1
ATOM 673 C C . ALA A 1 84 ? 1.121 3.474 -3.647 1.00 97.38 84 ALA A C 1
ATOM 675 O O . ALA A 1 84 ? 1.000 4.395 -4.454 1.00 97.38 84 ALA A O 1
ATOM 676 N N . VAL A 1 85 ? 0.150 3.133 -2.799 1.00 98.31 85 VAL A N 1
ATOM 677 C CA . VAL A 1 85 ? -1.042 3.941 -2.536 1.00 98.31 85 VAL A CA 1
ATOM 678 C C . VAL A 1 85 ? -0.672 5.030 -1.533 1.00 98.31 85 VAL A C 1
ATOM 680 O O . VAL A 1 85 ? -0.180 4.719 -0.451 1.00 98.31 85 VAL A O 1
ATOM 683 N N . THR A 1 86 ? -0.852 6.288 -1.907 1.00 96.81 86 THR A N 1
ATOM 684 C CA . THR A 1 86 ? -0.587 7.466 -1.075 1.00 96.81 86 THR A CA 1
ATOM 685 C C . THR A 1 86 ? -1.745 7.731 -0.098 1.00 96.81 86 THR A C 1
ATOM 687 O O . THR A 1 86 ? -2.804 7.111 -0.227 1.00 96.81 86 THR A O 1
ATOM 690 N N . PRO A 1 87 ? -1.584 8.637 0.888 1.00 97.00 87 PRO A N 1
ATOM 691 C CA . PRO A 1 87 ? -2.635 8.932 1.872 1.00 97.00 87 PRO A CA 1
ATOM 692 C C . PRO A 1 87 ? -3.965 9.433 1.290 1.00 97.00 87 PRO A C 1
ATOM 694 O O . PRO A 1 87 ? -5.009 9.247 1.905 1.00 97.00 87 PRO A O 1
ATOM 697 N N . ASP A 1 88 ? -3.952 10.012 0.090 1.00 97.06 88 ASP A N 1
ATOM 698 C CA . ASP A 1 88 ? -5.131 10.390 -0.700 1.00 97.06 88 ASP A CA 1
ATOM 699 C C . ASP A 1 88 ? -5.710 9.226 -1.534 1.00 97.06 88 ASP A C 1
ATOM 701 O O . ASP A 1 88 ? -6.495 9.441 -2.455 1.00 97.06 88 ASP A O 1
ATOM 705 N N . LEU A 1 89 ? -5.327 7.984 -1.216 1.00 98.12 89 LEU A N 1
ATOM 706 C CA . LEU A 1 89 ? -5.745 6.742 -1.877 1.00 98.12 89 LEU A CA 1
ATOM 707 C C . LEU A 1 89 ? -5.366 6.650 -3.363 1.00 98.12 89 LEU A C 1
ATOM 709 O O . LEU A 1 89 ? -5.905 5.824 -4.102 1.00 98.12 89 LEU A O 1
ATOM 713 N N . TYR A 1 90 ? -4.401 7.445 -3.813 1.00 98.25 90 TYR A N 1
ATOM 714 C CA . TYR A 1 90 ? -3.904 7.428 -5.183 1.00 98.25 90 TYR A CA 1
ATOM 715 C C . TYR A 1 90 ? -2.700 6.490 -5.339 1.00 98.25 90 TYR A C 1
ATOM 717 O O . TYR A 1 90 ? -1.746 6.515 -4.570 1.00 98.25 90 TYR A O 1
ATOM 725 N N . CYS A 1 91 ? -2.694 5.631 -6.356 1.00 98.44 91 CYS A N 1
ATOM 726 C CA . CYS A 1 91 ? -1.539 4.791 -6.649 1.00 98.44 91 CYS A CA 1
ATOM 727 C C . CYS A 1 91 ? -0.538 5.532 -7.540 1.00 98.44 91 CYS A C 1
ATOM 729 O O . CYS A 1 91 ? -0.752 5.656 -8.747 1.00 98.44 91 CYS A O 1
ATOM 731 N N . MET A 1 92 ? 0.620 5.911 -6.992 1.00 97.12 92 MET A N 1
ATOM 732 C CA . MET A 1 92 ? 1.666 6.621 -7.748 1.00 97.12 92 MET A CA 1
ATOM 733 C C . MET A 1 92 ? 2.307 5.790 -8.874 1.00 97.12 92 MET A C 1
ATOM 735 O O . MET A 1 92 ? 2.987 6.339 -9.737 1.00 97.12 92 MET A O 1
ATOM 739 N N . VAL A 1 93 ? 2.106 4.467 -8.886 1.00 98.06 93 VAL A N 1
ATOM 740 C CA . VAL A 1 93 ? 2.645 3.587 -9.934 1.00 98.06 93 VAL A CA 1
ATOM 741 C C . VAL A 1 93 ? 1.726 3.544 -11.147 1.00 98.06 93 VAL A C 1
ATOM 743 O O . VAL A 1 93 ? 2.193 3.813 -12.250 1.00 98.06 93 VAL A O 1
ATOM 746 N N . CYS A 1 94 ? 0.446 3.204 -10.962 1.00 97.81 94 CYS A N 1
ATOM 747 C CA . CYS A 1 94 ? -0.492 2.973 -12.070 1.00 97.81 94 CYS A CA 1
ATOM 748 C C . CYS A 1 94 ? -1.517 4.095 -12.291 1.00 97.81 94 CYS A C 1
ATOM 750 O O . CYS A 1 94 ? -2.293 4.019 -13.238 1.00 97.81 94 CYS A O 1
ATOM 752 N N . GLY A 1 95 ? -1.551 5.104 -11.419 1.00 97.56 95 GLY A N 1
ATOM 753 C CA . GLY A 1 95 ? -2.467 6.239 -11.520 1.00 97.56 95 GLY A CA 1
ATOM 754 C C . GLY A 1 95 ? -3.907 5.963 -11.080 1.00 97.56 95 GLY A C 1
ATOM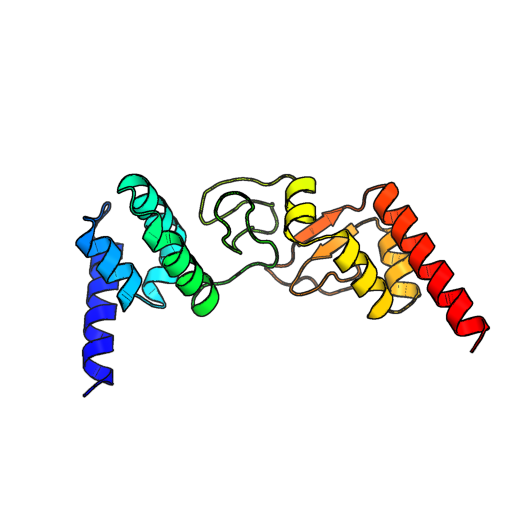 755 O O . GLY A 1 95 ? -4.778 6.799 -11.296 1.00 97.56 95 GLY A O 1
ATOM 756 N N . TYR A 1 96 ? -4.193 4.798 -10.493 1.00 98.31 96 TYR A N 1
ATOM 757 C CA . TYR A 1 96 ? -5.534 4.468 -10.007 1.00 98.31 96 TYR 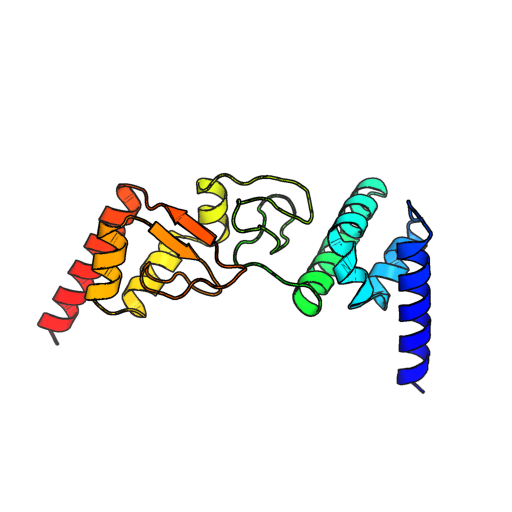A CA 1
ATOM 758 C C . TYR A 1 96 ? -5.814 5.098 -8.639 1.00 98.31 96 TYR A C 1
ATOM 760 O O . TYR A 1 96 ? -5.014 4.918 -7.723 1.00 98.31 96 TYR A O 1
ATOM 768 N N . THR A 1 97 ? -6.965 5.752 -8.478 1.00 98.38 97 THR A N 1
ATOM 769 C CA . THR A 1 97 ? -7.479 6.197 -7.172 1.00 98.38 97 THR A CA 1
ATOM 770 C C . THR A 1 97 ? -8.413 5.138 -6.599 1.00 98.38 97 THR A C 1
ATOM 772 O O . THR A 1 97 ? -9.403 4.778 -7.236 1.00 98.38 97 THR A O 1
ATOM 775 N N . LEU A 1 98 ? -8.089 4.635 -5.410 1.00 98.44 98 LEU A N 1
ATOM 776 C CA . LEU A 1 98 ? -8.871 3.637 -4.693 1.00 98.44 98 LEU A CA 1
ATOM 777 C C . LEU A 1 98 ? -10.019 4.307 -3.932 1.00 98.44 98 LEU A C 1
ATOM 779 O O . LEU A 1 98 ? -9.887 5.407 -3.399 1.00 98.44 98 LEU A O 1
ATOM 783 N N . SER A 1 99 ? -11.127 3.589 -3.803 1.00 98.19 99 SER A N 1
ATOM 784 C CA . SER A 1 99 ? -12.101 3.838 -2.740 1.00 98.19 99 SER A CA 1
ATOM 785 C C . SER A 1 99 ? -11.585 3.318 -1.393 1.00 98.19 99 SER A C 1
ATOM 787 O O . SER A 1 99 ? -10.803 2.367 -1.343 1.00 98.19 99 SER A O 1
ATOM 789 N N . GLU A 1 100 ? -12.079 3.866 -0.278 1.00 97.81 100 GLU A N 1
ATOM 790 C CA . GLU A 1 100 ? -11.764 3.323 1.055 1.00 97.81 100 GLU A CA 1
ATOM 791 C C . GLU A 1 100 ? -12.136 1.842 1.186 1.00 97.81 100 GLU A C 1
ATOM 793 O O . GLU A 1 100 ? -11.429 1.082 1.841 1.00 97.81 100 GLU A O 1
ATOM 798 N N . ARG A 1 101 ? -13.221 1.409 0.531 1.00 98.12 101 ARG A N 1
ATOM 799 C CA . ARG A 1 101 ? -13.621 -0.002 0.518 1.00 98.12 101 ARG A CA 1
ATOM 800 C C . ARG A 1 101 ? -12.533 -0.882 -0.098 1.00 98.12 101 ARG A C 1
ATOM 802 O O . ARG A 1 101 ? -12.127 -1.857 0.520 1.00 98.12 101 ARG A O 1
ATOM 809 N N . GLU A 1 102 ? -12.033 -0.513 -1.277 1.00 98.38 102 GLU A N 1
ATOM 810 C CA . GLU A 1 102 ? -10.942 -1.246 -1.936 1.00 98.38 102 GLU A CA 1
ATOM 811 C C . GLU A 1 102 ? -9.658 -1.227 -1.099 1.00 98.38 102 GLU A C 1
ATOM 813 O O . GLU A 1 102 ? -8.954 -2.231 -1.028 1.00 98.38 102 GLU A O 1
ATOM 818 N N . ALA A 1 103 ? -9.358 -0.101 -0.446 1.00 98.19 103 ALA A N 1
ATOM 819 C CA . ALA A 1 103 ? -8.192 0.031 0.422 1.00 98.19 103 ALA A CA 1
ATOM 820 C C . ALA A 1 103 ? -8.261 -0.925 1.627 1.00 98.19 103 ALA A C 1
ATOM 822 O O . ALA A 1 103 ? -7.267 -1.566 1.962 1.00 98.19 103 ALA A O 1
ATOM 823 N N . LYS A 1 104 ? -9.444 -1.066 2.237 1.00 98.38 104 LYS A N 1
ATOM 824 C CA . LYS A 1 104 ? -9.704 -1.999 3.344 1.00 98.38 104 LYS A CA 1
ATOM 825 C C . LYS A 1 104 ? -9.642 -3.462 2.913 1.00 98.38 104 LYS A C 1
ATOM 827 O O . LYS A 1 104 ? -9.026 -4.277 3.595 1.00 98.38 104 LYS A O 1
ATOM 832 N N . GLU A 1 105 ? -10.254 -3.797 1.779 1.00 97.94 105 GLU A N 1
ATOM 833 C CA . GLU A 1 105 ? -10.208 -5.152 1.213 1.00 97.94 105 GLU A CA 1
ATOM 834 C C . GLU A 1 105 ? -8.760 -5.584 0.928 1.00 97.94 105 GLU A C 1
ATOM 836 O O . GLU A 1 105 ? -8.383 -6.719 1.210 1.00 97.94 105 GLU A O 1
ATOM 841 N N . ALA A 1 106 ? -7.920 -4.663 0.444 1.00 97.50 106 ALA A N 1
ATOM 842 C CA . ALA A 1 106 ? -6.528 -4.935 0.094 1.00 97.50 106 ALA A CA 1
ATOM 843 C C . ALA A 1 106 ? -5.616 -5.297 1.285 1.00 97.50 106 ALA A C 1
ATOM 845 O O . ALA A 1 106 ? -4.526 -5.828 1.062 1.00 97.50 106 ALA A O 1
ATOM 846 N N . ILE A 1 107 ? -6.028 -5.013 2.527 1.00 96.88 107 ILE A N 1
ATOM 847 C CA . ILE A 1 107 ? -5.229 -5.261 3.742 1.00 96.88 107 ILE A CA 1
ATOM 848 C C . ILE A 1 107 ? -5.874 -6.242 4.723 1.00 96.88 107 ILE A C 1
ATOM 850 O O . ILE A 1 107 ? -5.368 -6.378 5.836 1.00 96.88 107 ILE A O 1
ATOM 854 N N . ASP A 1 108 ? -6.973 -6.889 4.324 1.00 96.56 108 ASP A N 1
ATOM 855 C CA . ASP A 1 108 ? -7.815 -7.706 5.205 1.00 96.56 108 ASP A CA 1
ATOM 856 C C . ASP A 1 108 ? -8.216 -6.946 6.481 1.00 96.56 108 ASP A C 1
ATOM 858 O O . ASP A 1 108 ? -7.857 -7.282 7.612 1.00 96.56 108 ASP A O 1
ATOM 862 N N . PHE A 1 109 ? -8.918 -5.827 6.284 1.00 97.88 109 PHE A N 1
ATOM 863 C CA . PHE A 1 109 ? -9.160 -4.853 7.347 1.00 97.88 109 PHE A CA 1
ATOM 864 C C . PHE A 1 109 ? -9.828 -5.436 8.599 1.00 97.88 109 PHE A C 1
ATOM 866 O O . PHE A 1 109 ? -9.527 -4.986 9.700 1.00 97.88 109 PHE A O 1
ATOM 873 N N . GLN A 1 110 ? -10.693 -6.448 8.468 1.00 96.94 110 GLN A N 1
ATOM 874 C CA . GLN A 1 110 ? -11.320 -7.084 9.632 1.00 96.94 110 GLN A CA 1
ATOM 875 C C . GLN A 1 110 ? -10.299 -7.768 10.541 1.00 96.94 110 GLN A C 1
ATOM 877 O O . GLN A 1 110 ? -10.400 -7.640 11.764 1.00 96.94 110 GLN A O 1
ATOM 882 N N . GLU A 1 111 ? -9.311 -8.453 9.968 1.00 97.50 111 GLU A N 1
ATOM 883 C CA . GLU A 1 111 ? -8.245 -9.069 10.752 1.00 97.50 111 GLU A CA 1
ATOM 884 C C . GLU A 1 111 ? -7.342 -8.005 11.378 1.00 97.50 111 GLU A C 1
ATOM 886 O O . GLU A 1 111 ? -7.010 -8.080 12.558 1.00 97.50 111 GLU A O 1
ATOM 891 N N . ARG A 1 112 ? -7.069 -6.912 10.660 1.00 97.69 112 ARG A N 1
ATOM 892 C CA . ARG A 1 112 ? -6.322 -5.778 11.226 1.00 97.69 112 ARG A CA 1
ATOM 893 C C . ARG A 1 112 ? -7.028 -5.097 12.399 1.00 97.69 112 ARG A C 1
ATOM 895 O O . ARG A 1 112 ? -6.374 -4.620 13.323 1.00 97.69 112 ARG A O 1
ATOM 902 N N . LEU A 1 113 ? -8.360 -5.049 12.389 1.00 98.12 113 LEU A N 1
ATOM 903 C CA . LEU A 1 113 ? -9.139 -4.563 13.531 1.00 98.12 113 LEU A CA 1
ATOM 904 C C . LEU A 1 113 ? -9.074 -5.523 14.727 1.00 98.12 113 LEU A C 1
ATOM 906 O O . LEU A 1 113 ? -9.123 -5.061 15.864 1.00 98.12 113 LEU A O 1
ATOM 910 N N . ARG A 1 114 ? -8.945 -6.837 14.496 1.00 97.50 114 ARG A N 1
ATOM 911 C CA . ARG A 1 114 ? -8.692 -7.813 15.566 1.00 97.50 114 ARG A CA 1
ATOM 912 C C . ARG A 1 114 ? -7.320 -7.577 16.190 1.00 97.50 114 ARG A C 1
ATOM 914 O O . ARG A 1 114 ? -7.247 -7.380 17.399 1.00 97.50 114 ARG A O 1
ATOM 921 N N . GLU A 1 115 ? -6.279 -7.496 15.363 1.00 96.69 115 GLU A N 1
ATOM 922 C CA . GLU A 1 115 ? -4.908 -7.178 15.786 1.00 96.69 115 GLU A CA 1
ATOM 923 C C . GLU A 1 115 ? -4.857 -5.885 16.618 1.00 96.69 115 GLU A C 1
ATOM 925 O O . GLU A 1 115 ? -4.199 -5.834 17.655 1.00 96.69 115 GLU A O 1
ATOM 930 N N . LEU A 1 116 ? -5.607 -4.846 16.227 1.00 97.31 116 LEU A N 1
ATOM 931 C CA . LEU A 1 116 ? -5.709 -3.604 17.000 1.00 97.31 116 LEU A CA 1
ATOM 932 C C . LEU A 1 116 ? -6.165 -3.861 18.452 1.00 97.31 116 LEU A C 1
ATOM 934 O O . LEU A 1 116 ? -5.581 -3.314 19.384 1.00 97.31 116 LEU A O 1
ATOM 938 N N . VAL A 1 117 ? -7.187 -4.697 18.663 1.00 97.25 117 VAL A N 1
ATOM 939 C CA . VAL A 1 117 ? -7.686 -5.039 20.011 1.00 97.25 117 VAL A CA 1
ATOM 940 C C . VAL A 1 117 ? -6.715 -5.952 20.763 1.00 97.25 117 VAL A C 1
ATOM 942 O O . VAL A 1 117 ? -6.703 -5.956 21.991 1.00 97.25 117 VAL A O 1
ATOM 945 N N . GLU A 1 118 ? -5.889 -6.721 20.065 1.00 95.00 118 GLU A N 1
ATOM 946 C CA . GLU A 1 118 ? -4.869 -7.565 20.693 1.00 95.00 118 GLU A CA 1
ATOM 947 C C . GLU A 1 118 ? -3.662 -6.749 21.173 1.00 95.00 118 GLU A C 1
ATOM 949 O O . GLU A 1 118 ? -3.152 -6.994 22.267 1.00 95.00 118 GLU A O 1
ATOM 954 N N . PHE A 1 119 ? -3.227 -5.756 20.393 1.00 94.38 119 PHE A N 1
ATOM 955 C CA . PHE A 1 119 ? -2.004 -4.997 20.672 1.00 94.38 119 PHE A CA 1
ATOM 956 C C . PHE A 1 119 ? -2.209 -3.731 21.506 1.00 94.38 119 PHE A C 1
ATOM 958 O O . PHE A 1 119 ? -1.264 -3.286 22.160 1.00 94.38 119 PHE A O 1
ATOM 965 N N . TYR A 1 120 ? -3.407 -3.143 21.499 1.00 95.88 120 TYR A N 1
ATOM 966 C CA . TYR A 1 120 ? -3.676 -1.876 22.182 1.00 95.88 120 TYR A CA 1
ATOM 967 C C . TYR A 1 120 ? -4.594 -2.026 23.396 1.00 95.88 120 TYR A C 1
ATOM 969 O O . TYR A 1 120 ? -5.413 -2.945 23.503 1.00 95.88 120 TYR A O 1
ATOM 977 N N . GLY A 1 121 ? -4.456 -1.092 24.337 1.00 94.88 121 GLY A N 1
ATOM 978 C CA . GLY A 1 121 ? -5.267 -1.031 25.544 1.00 94.88 121 GLY A CA 1
ATOM 979 C C . GLY A 1 121 ? -6.741 -0.740 25.263 1.00 94.88 121 GLY A C 1
ATOM 980 O O . GLY A 1 121 ? -7.173 -0.433 24.155 1.00 94.88 121 GLY A O 1
ATOM 981 N N . GLU A 1 122 ? -7.561 -0.912 26.294 1.00 95.88 122 GLU A N 1
ATOM 982 C CA . GLU A 1 122 ? -9.003 -0.654 26.225 1.00 95.88 122 GLU A CA 1
ATOM 983 C C . GLU A 1 122 ? -9.324 0.789 25.847 1.00 95.88 122 GLU A C 1
ATOM 985 O O . GLU A 1 122 ? -10.151 1.008 24.967 1.00 95.88 122 GLU A O 1
ATOM 990 N N . HIS A 1 123 ? -8.613 1.747 26.438 1.00 96.75 123 HIS A N 1
ATOM 991 C CA . HIS A 1 123 ? -8.827 3.163 26.173 1.00 96.75 123 HIS A CA 1
ATOM 992 C C . HIS A 1 123 ? -8.572 3.508 24.697 1.00 96.75 123 HIS A C 1
ATOM 994 O O . HIS A 1 123 ? -9.350 4.241 24.089 1.00 96.75 123 HIS A O 1
ATOM 1000 N N . GLU A 1 124 ? -7.496 3.007 24.098 1.00 97.81 124 GLU A N 1
ATOM 1001 C CA . GLU A 1 124 ? -7.133 3.303 22.710 1.00 97.81 124 GLU A CA 1
ATOM 1002 C C . GLU A 1 124 ? -8.133 2.697 21.712 1.00 97.81 124 G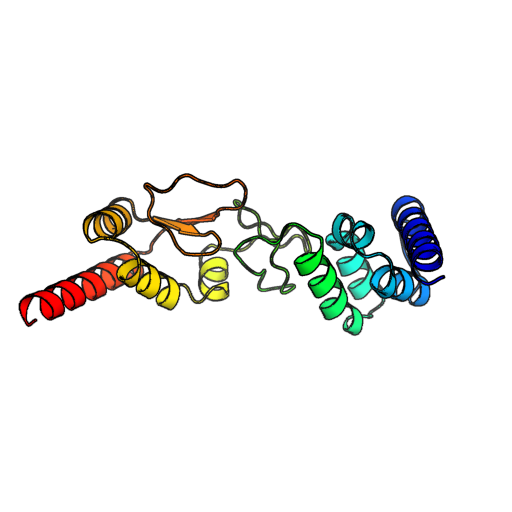LU A C 1
ATOM 1004 O O . GLU A 1 124 ? -8.457 3.294 20.678 1.00 97.81 124 GLU A O 1
ATOM 1009 N N . VAL A 1 125 ? -8.665 1.513 22.029 1.00 97.81 125 VAL A N 1
ATOM 1010 C CA . VAL A 1 125 ? -9.725 0.878 21.235 1.00 97.81 125 VAL A CA 1
ATOM 1011 C C . VAL A 1 125 ? -11.038 1.656 21.367 1.00 97.81 125 VAL A C 1
ATOM 1013 O O . VAL A 1 125 ? -11.714 1.884 20.363 1.00 97.81 125 VAL A O 1
ATOM 1016 N N . GLU A 1 126 ? -11.399 2.106 22.571 1.00 97.94 126 GLU A N 1
ATOM 1017 C CA . GLU A 1 126 ? -12.579 2.954 22.782 1.00 97.94 126 GLU A CA 1
ATOM 1018 C C . GLU A 1 126 ? -12.462 4.281 22.032 1.00 97.94 126 GLU A C 1
ATOM 1020 O O . GLU A 1 126 ? -13.374 4.639 21.287 1.00 97.94 126 GLU A O 1
ATOM 1025 N N . GLU A 1 127 ? -11.305 4.944 22.112 1.00 98.06 127 GLU A N 1
ATOM 1026 C CA . GLU A 1 127 ? -11.005 6.156 21.343 1.00 98.06 127 GLU A CA 1
ATOM 1027 C C . GLU A 1 127 ? -11.213 5.927 19.839 1.00 98.06 127 GLU A C 1
ATOM 1029 O O . GLU A 1 127 ? -11.815 6.752 19.148 1.00 98.06 127 GLU A O 1
ATOM 1034 N N . THR A 1 128 ? -10.733 4.794 19.325 1.00 98.38 128 THR A N 1
ATOM 1035 C CA . THR A 1 128 ? -10.887 4.409 17.918 1.00 98.38 128 THR A CA 1
ATOM 1036 C C . THR A 1 128 ? -12.362 4.290 17.524 1.00 98.38 128 THR A C 1
ATOM 1038 O O . THR A 1 128 ? -12.783 4.806 16.484 1.00 98.38 128 THR A O 1
ATOM 1041 N N . ILE A 1 129 ? -13.175 3.644 18.365 1.00 98.38 129 ILE A N 1
ATOM 1042 C CA . ILE A 1 129 ? -14.618 3.483 18.143 1.00 98.38 129 ILE A CA 1
ATOM 1043 C C . ILE A 1 129 ? -15.335 4.840 18.172 1.00 98.38 129 ILE A C 1
ATOM 1045 O O . ILE A 1 129 ? -16.219 5.080 17.341 1.00 98.38 129 ILE A O 1
ATOM 1049 N N . GLU A 1 130 ? -14.974 5.706 19.121 1.00 98.06 130 GLU A N 1
ATOM 1050 C CA . GLU A 1 130 ? -15.569 7.031 19.317 1.00 98.06 130 GLU A CA 1
ATOM 1051 C C . GLU A 1 130 ? -15.250 7.982 18.165 1.00 98.06 130 GLU A C 1
ATOM 1053 O O . GLU A 1 130 ? -16.159 8.573 17.580 1.00 98.06 130 GLU A O 1
ATOM 1058 N N . LYS A 1 131 ? -13.969 8.093 17.797 1.00 98.19 131 LYS A N 1
ATOM 1059 C CA . LYS A 1 131 ? -13.517 8.951 16.694 1.00 98.19 131 LYS A CA 1
ATOM 1060 C C . LYS A 1 131 ? -13.895 8.395 15.324 1.00 98.19 131 LYS A C 1
ATOM 1062 O O . LYS A 1 131 ? -14.041 9.162 14.376 1.00 98.19 131 LYS A O 1
ATOM 1067 N N . GLY A 1 132 ? -14.085 7.080 15.213 1.00 98.38 132 GLY A N 1
ATOM 1068 C CA . GLY A 1 132 ? -14.600 6.436 14.007 1.00 98.38 132 GLY A CA 1
ATOM 1069 C C . GLY A 1 132 ? -13.617 6.416 12.840 1.00 98.38 132 GLY A C 1
ATOM 1070 O O . GLY A 1 132 ? -14.046 6.445 11.689 1.00 98.38 132 GLY A O 1
ATOM 1071 N N . TYR A 1 133 ? -12.315 6.374 13.110 1.00 98.50 133 TYR A N 1
ATOM 1072 C CA . TYR A 1 133 ? -11.279 6.146 12.104 1.00 98.50 133 TYR A CA 1
ATOM 1073 C C . TYR A 1 133 ? -10.071 5.459 12.737 1.00 98.50 133 TYR A C 1
ATOM 1075 O O . TYR A 1 133 ? -9.922 5.446 13.958 1.00 98.50 133 TYR A O 1
ATOM 1083 N N . VAL A 1 134 ? -9.204 4.912 11.895 1.00 98.56 134 VAL A N 1
ATOM 1084 C CA . VAL A 1 134 ? -7.905 4.354 12.283 1.00 98.56 134 VAL A CA 1
ATOM 1085 C C . VAL A 1 134 ? -6.802 4.919 11.403 1.00 98.56 134 VAL A C 1
ATOM 1087 O O . VAL A 1 134 ? -7.059 5.452 10.322 1.00 98.56 134 VAL A O 1
ATOM 1090 N N . ILE A 1 135 ? -5.568 4.773 11.871 1.00 98.44 135 ILE A N 1
ATOM 1091 C CA . ILE A 1 135 ? -4.364 5.110 11.121 1.00 98.44 135 ILE A CA 1
ATOM 1092 C C . ILE A 1 135 ? -3.752 3.803 10.617 1.00 98.44 135 ILE A C 1
ATOM 1094 O O . ILE A 1 135 ? -3.403 2.932 11.410 1.00 98.44 135 ILE A O 1
ATOM 1098 N N . VAL A 1 136 ? -3.620 3.654 9.306 1.00 98.06 136 VAL A N 1
ATOM 1099 C CA . VAL A 1 136 ? -3.025 2.482 8.662 1.00 98.06 136 VAL A CA 1
ATOM 1100 C C . VAL A 1 136 ? -1.585 2.802 8.288 1.00 98.06 136 VAL A C 1
ATOM 1102 O O . VAL A 1 136 ? -1.343 3.580 7.369 1.00 98.06 136 VAL A O 1
ATOM 1105 N N . GLY A 1 137 ? -0.647 2.189 9.005 1.00 95.12 137 GLY A N 1
ATOM 1106 C CA . GLY A 1 137 ? 0.777 2.135 8.678 1.00 95.12 137 GLY A CA 1
ATOM 1107 C C . GLY A 1 137 ? 1.201 0.684 8.459 1.00 95.12 137 GLY A C 1
ATOM 1108 O O . GLY A 1 137 ? 0.455 -0.101 7.879 1.00 95.12 137 GLY A O 1
ATOM 1109 N N . GLU A 1 138 ? 2.371 0.286 8.966 1.00 90.50 138 GLU A N 1
ATOM 1110 C CA . GLU A 1 138 ? 2.756 -1.141 9.009 1.00 90.50 138 GLU A CA 1
ATOM 1111 C C . GLU A 1 138 ? 1.719 -2.009 9.740 1.00 90.50 138 GLU A C 1
ATOM 1113 O O . GLU A 1 138 ? 1.511 -3.169 9.388 1.00 90.50 138 GLU A O 1
ATOM 1118 N N . THR A 1 139 ? 1.040 -1.415 10.721 1.00 93.94 139 THR A N 1
ATOM 1119 C CA . THR A 1 139 ? -0.111 -1.966 11.435 1.00 93.94 139 THR A CA 1
ATOM 1120 C C . THR A 1 139 ? -1.264 -0.963 11.427 1.00 93.94 139 THR A C 1
ATOM 1122 O O . THR A 1 139 ? -1.091 0.211 11.076 1.00 93.94 139 THR A O 1
ATOM 1125 N N . VAL A 1 140 ? -2.451 -1.416 11.832 1.00 97.12 140 VAL A N 1
ATOM 1126 C CA . VAL A 1 140 ? -3.572 -0.525 12.142 1.00 97.12 140 VAL A CA 1
ATOM 1127 C C . VAL A 1 140 ? -3.401 0.005 13.564 1.00 97.12 140 VAL A C 1
ATOM 1129 O O . VAL A 1 140 ? -3.216 -0.763 14.505 1.00 97.12 140 VAL A O 1
ATOM 1132 N N . LYS A 1 141 ? -3.433 1.330 13.701 1.00 97.69 141 LYS A N 1
ATOM 1133 C CA . LYS A 1 141 ? -3.109 2.075 14.920 1.00 97.69 141 LYS A CA 1
ATOM 1134 C C . LYS A 1 141 ? -4.303 2.945 15.346 1.00 97.69 141 LYS A C 1
ATOM 1136 O O . LYS A 1 141 ? -5.071 3.397 14.484 1.00 97.69 141 LYS A O 1
ATOM 1141 N N . PRO A 1 142 ? -4.447 3.245 16.648 1.00 97.88 142 PRO A N 1
ATOM 1142 C CA . PRO A 1 142 ? -5.491 4.130 17.145 1.00 97.88 142 PRO A CA 1
ATOM 1143 C C . PRO A 1 142 ? -5.239 5.599 16.751 1.00 97.88 142 PRO A C 1
ATOM 1145 O O . PRO A 1 142 ? -4.084 5.988 16.536 1.00 97.88 142 PRO A O 1
ATOM 1148 N N . PRO A 1 143 ? -6.288 6.444 16.722 1.00 97.56 143 PRO A N 1
ATOM 1149 C CA . PRO A 1 143 ? -6.214 7.871 16.386 1.00 97.56 143 PRO A CA 1
ATOM 1150 C C . PRO A 1 143 ? -5.239 8.736 17.190 1.00 97.56 143 PRO A C 1
ATOM 1152 O O . PRO A 1 143 ? -4.831 9.788 16.701 1.00 97.56 143 PRO A O 1
ATOM 1155 N N . SER A 1 144 ? -4.911 8.348 18.423 1.00 96.25 144 SER A N 1
ATOM 1156 C CA . SER A 1 144 ? -3.941 9.046 19.279 1.00 96.25 144 SER A CA 1
ATOM 1157 C C . SER A 1 144 ? -2.494 8.858 18.828 1.00 96.25 144 SER A C 1
ATOM 1159 O O . SER A 1 144 ? -1.606 9.582 19.283 1.00 96.25 144 SER A O 1
ATOM 1161 N N . THR A 1 145 ? -2.237 7.907 17.928 1.00 96.12 145 THR A N 1
ATOM 1162 C CA . THR A 1 145 ? -0.889 7.636 17.432 1.00 96.12 145 THR A CA 1
ATOM 1163 C C . THR A 1 145 ? -0.386 8.782 16.560 1.00 96.12 145 THR A C 1
ATOM 1165 O O . THR A 1 145 ? -1.127 9.369 15.771 1.00 96.12 145 THR A O 1
ATOM 1168 N N . ARG A 1 146 ? 0.909 9.090 16.671 1.00 95.19 146 ARG A N 1
ATOM 1169 C CA . ARG A 1 146 ? 1.565 10.061 15.793 1.00 95.19 146 ARG A CA 1
ATOM 1170 C C . ARG A 1 146 ? 1.521 9.569 14.343 1.00 95.19 146 ARG A C 1
ATOM 1172 O O . ARG A 1 146 ? 1.924 8.443 14.071 1.00 95.19 146 ARG A O 1
ATOM 1179 N N . LEU A 1 147 ? 1.071 10.439 13.440 1.00 94.44 147 LEU A N 1
ATOM 1180 C CA . LEU A 1 147 ? 1.043 10.180 12.003 1.00 94.44 147 LEU A CA 1
ATOM 1181 C C . LEU A 1 147 ? 2.448 10.242 11.399 1.00 94.44 147 LEU A C 1
ATOM 1183 O O . LEU A 1 147 ? 3.160 11.238 11.565 1.00 94.44 147 LEU A O 1
ATOM 1187 N N . GLU A 1 148 ? 2.794 9.204 10.649 1.00 94.81 148 GLU A N 1
ATOM 1188 C CA . GLU A 1 148 ? 3.949 9.170 9.758 1.00 94.81 148 GLU A CA 1
ATOM 1189 C C . GLU A 1 148 ? 3.567 9.624 8.334 1.00 94.81 148 GLU A C 1
ATOM 1191 O O . GLU A 1 148 ? 2.400 9.544 7.949 1.00 94.81 148 GLU A O 1
ATOM 1196 N N . PRO A 1 149 ? 4.522 10.069 7.493 1.00 93.00 149 PRO A N 1
ATOM 1197 C CA . PRO A 1 149 ? 4.217 10.614 6.162 1.00 93.00 149 PRO A CA 1
ATOM 1198 C C . PRO A 1 149 ? 3.487 9.665 5.199 1.00 93.00 149 PRO A C 1
ATOM 1200 O O . PRO A 1 149 ? 2.870 10.124 4.242 1.00 93.00 149 PRO A O 1
ATOM 1203 N N . THR A 1 150 ? 3.599 8.352 5.413 1.00 94.19 150 THR A N 1
ATOM 1204 C CA . THR A 1 150 ? 2.973 7.316 4.571 1.00 94.19 150 THR A CA 1
ATOM 1205 C C . THR A 1 150 ? 1.744 6.683 5.214 1.00 94.19 150 THR A C 1
ATOM 1207 O O . THR A 1 150 ? 1.117 5.828 4.589 1.00 94.19 150 THR A O 1
ATOM 1210 N N . ASP A 1 151 ? 1.399 7.090 6.439 1.00 96.94 151 ASP A N 1
ATOM 1211 C CA . ASP A 1 151 ? 0.217 6.586 7.123 1.00 96.94 151 ASP A CA 1
ATOM 1212 C C . ASP A 1 151 ? -1.055 7.053 6.392 1.00 96.94 151 ASP A C 1
ATOM 1214 O O . ASP A 1 151 ? -1.149 8.184 5.906 1.00 96.94 151 ASP A O 1
ATOM 1218 N N . ILE A 1 152 ? -2.051 6.171 6.331 1.00 98.00 152 ILE A N 1
ATOM 1219 C CA . ILE A 1 152 ? -3.318 6.398 5.630 1.00 98.00 152 ILE A CA 1
ATOM 1220 C C . ILE A 1 152 ? -4.457 6.353 6.641 1.00 98.00 152 ILE A C 1
ATOM 1222 O O . ILE A 1 152 ? -4.590 5.391 7.392 1.00 98.00 152 ILE A O 1
ATOM 1226 N N . ILE A 1 153 ? -5.301 7.381 6.661 1.00 98.25 153 ILE A N 1
ATOM 1227 C CA . ILE A 1 153 ? -6.484 7.403 7.524 1.00 98.25 153 ILE A CA 1
ATOM 1228 C C . ILE A 1 153 ? -7.623 6.682 6.807 1.00 98.25 153 ILE A C 1
ATOM 1230 O O . ILE A 1 153 ? -7.985 7.062 5.696 1.00 98.25 153 ILE A O 1
ATOM 1234 N N . LEU A 1 154 ? -8.198 5.666 7.453 1.00 98.44 154 LEU A N 1
ATOM 1235 C CA . LEU A 1 154 ? -9.401 4.983 6.973 1.00 98.44 154 LEU A CA 1
ATOM 1236 C C . LEU A 1 154 ? -10.535 5.165 7.979 1.00 98.44 154 LEU A C 1
ATOM 1238 O O . LEU A 1 154 ? -10.356 4.951 9.183 1.00 98.44 154 LEU A O 1
ATOM 1242 N N . HIS A 1 155 ? -11.714 5.539 7.488 1.00 98.56 155 HIS A N 1
ATOM 1243 C CA . HIS A 1 155 ? -12.882 5.782 8.321 1.00 98.56 155 HIS A CA 1
ATOM 1244 C C . HIS A 1 155 ? -13.609 4.483 8.631 1.00 98.56 155 HIS A C 1
ATOM 1246 O O . HIS A 1 155 ? -13.818 3.644 7.760 1.00 98.56 155 HIS A O 1
ATOM 1252 N N . LEU A 1 156 ? -14.047 4.320 9.874 1.00 98.50 156 LEU A N 1
ATOM 1253 C CA . LEU A 1 156 ? -14.785 3.140 10.291 1.00 98.50 156 LEU A CA 1
ATOM 1254 C C . LEU A 1 156 ? -16.260 3.253 9.912 1.00 98.50 156 LEU A C 1
ATOM 1256 O O . LEU A 1 156 ? -16.952 4.223 10.239 1.00 98.50 156 LEU A O 1
ATOM 1260 N N . THR A 1 157 ? -16.779 2.205 9.287 1.00 98.38 157 THR A N 1
ATOM 1261 C CA . THR A 1 157 ? -18.213 2.050 9.066 1.00 98.38 157 THR A CA 1
ATOM 1262 C C . THR A 1 157 ? -18.936 1.812 10.393 1.00 98.38 157 THR A C 1
ATOM 1264 O O . THR A 1 157 ? -18.348 1.648 11.468 1.00 98.38 157 THR A O 1
ATOM 1267 N N . ARG A 1 158 ? -20.270 1.817 10.354 1.00 98.00 158 ARG A N 1
ATOM 1268 C CA . ARG A 1 158 ? -21.065 1.418 11.520 1.00 98.00 158 ARG A CA 1
ATOM 1269 C C . ARG A 1 158 ? -20.765 -0.030 11.930 1.00 98.00 158 ARG A C 1
ATOM 1271 O O . ARG A 1 158 ? -20.561 -0.275 13.114 1.00 98.00 158 ARG A O 1
ATOM 1278 N N . GLU A 1 159 ? -20.699 -0.935 10.960 1.00 98.12 159 GLU A N 1
ATOM 1279 C CA . GLU A 1 159 ? -20.459 -2.365 11.179 1.00 98.12 159 GLU A CA 1
ATOM 1280 C C . GLU A 1 159 ? -19.072 -2.619 11.780 1.00 98.12 159 GLU A C 1
ATOM 1282 O O . GLU A 1 159 ? -18.947 -3.364 12.745 1.00 98.12 159 GLU A O 1
ATOM 1287 N N . GLU A 1 160 ? -18.037 -1.932 11.293 1.00 98.56 160 GLU A N 1
ATOM 1288 C CA . GLU A 1 160 ? -16.671 -2.052 11.828 1.00 98.56 160 GLU A CA 1
ATOM 1289 C C . GLU A 1 160 ? -16.570 -1.544 13.274 1.00 98.56 160 GLU A C 1
ATOM 1291 O O . GLU A 1 160 ? -15.903 -2.155 14.110 1.00 98.56 160 GLU A O 1
ATOM 1296 N N . ARG A 1 161 ? -17.289 -0.466 13.616 1.00 98.56 161 ARG A N 1
ATOM 1297 C CA . ARG A 1 161 ? -17.376 0.012 15.007 1.00 98.56 161 ARG A CA 1
ATOM 1298 C C . ARG A 1 161 ? -18.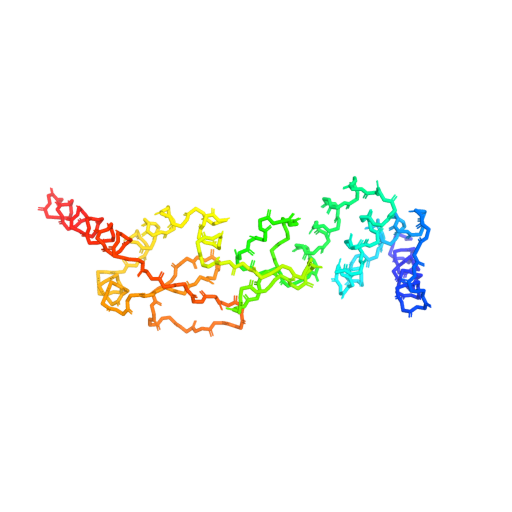119 -0.971 15.906 1.00 98.56 161 ARG A C 1
ATOM 1300 O O . ARG A 1 161 ? -17.734 -1.163 17.056 1.00 98.56 161 ARG A O 1
ATOM 1307 N N . GLU A 1 162 ? -19.201 -1.573 15.420 1.00 98.44 162 GLU A N 1
ATOM 1308 C CA . GLU A 1 162 ? -19.926 -2.622 16.148 1.00 98.44 162 GLU A CA 1
ATOM 1309 C C . GLU A 1 162 ? -19.053 -3.872 16.344 1.00 98.44 162 GLU A C 1
ATOM 1311 O O . GLU A 1 162 ? -19.039 -4.442 17.436 1.00 98.44 162 GLU A O 1
ATOM 1316 N N . TYR A 1 163 ? -18.251 -4.234 15.341 1.00 98.31 163 TYR A N 1
ATOM 1317 C CA . TYR A 1 163 ? -17.287 -5.327 15.418 1.00 98.31 163 TYR A CA 1
ATOM 1318 C C . TYR A 1 163 ? -16.206 -5.082 16.481 1.00 98.31 163 TYR A C 1
ATOM 1320 O O . TYR A 1 163 ? -16.008 -5.932 17.348 1.00 98.31 163 TYR A O 1
ATOM 1328 N N . LEU A 1 164 ? -15.584 -3.896 16.504 1.00 98.06 164 LEU A N 1
ATOM 1329 C CA . LEU A 1 164 ? -14.612 -3.530 17.545 1.00 98.06 164 LEU A CA 1
ATOM 1330 C C . LEU A 1 164 ? -15.215 -3.575 18.957 1.00 98.06 164 LEU A C 1
ATOM 1332 O O . LEU A 1 164 ? -14.588 -4.099 19.877 1.00 98.06 164 LEU A O 1
ATOM 1336 N N . ARG A 1 165 ? -16.453 -3.084 19.141 1.00 98.19 165 ARG A N 1
ATOM 1337 C CA . ARG A 1 165 ? -17.153 -3.172 20.439 1.00 98.19 165 ARG A CA 1
ATOM 1338 C C . ARG A 1 165 ? -17.328 -4.616 20.894 1.00 98.19 165 ARG A C 1
ATOM 1340 O O . ARG A 1 165 ? -17.153 -4.905 22.077 1.00 98.19 165 ARG A O 1
ATOM 1347 N N . LYS A 1 166 ? -17.682 -5.510 19.968 1.00 98.00 166 LYS A N 1
ATOM 1348 C CA . LYS A 1 166 ? -17.844 -6.936 20.255 1.00 98.00 166 LYS A CA 1
ATOM 1349 C C . LYS A 1 166 ? -16.518 -7.558 20.701 1.00 98.00 166 LYS A C 1
ATOM 1351 O O . LYS A 1 166 ? -16.484 -8.163 21.768 1.00 98.00 166 LYS A O 1
ATOM 1356 N N . LEU A 1 167 ? -15.441 -7.345 19.942 1.00 97.25 167 LEU A N 1
ATOM 1357 C CA . LEU A 1 167 ? -14.105 -7.850 20.281 1.00 97.25 167 LEU A CA 1
ATOM 1358 C C . LEU A 1 167 ? -13.635 -7.355 21.657 1.00 97.25 167 LEU A C 1
ATOM 1360 O O . LEU A 1 167 ? -13.152 -8.134 22.479 1.00 97.25 167 LEU A O 1
ATOM 1364 N N . LEU A 1 168 ? -13.836 -6.067 21.946 1.00 95.81 168 LEU A N 1
ATOM 1365 C CA . LEU A 1 168 ? -13.462 -5.482 23.230 1.00 95.81 168 LEU A CA 1
ATOM 1366 C C . LEU A 1 168 ? -14.254 -6.090 24.401 1.00 95.81 168 LEU A C 1
ATOM 1368 O O . LEU A 1 168 ? -13.687 -6.387 25.454 1.00 95.81 168 LEU A O 1
ATOM 1372 N N . ALA A 1 169 ? -15.560 -6.312 24.222 1.00 95.44 169 ALA A N 1
ATOM 1373 C CA . ALA A 1 169 ? -16.404 -6.951 25.229 1.00 95.44 169 ALA A CA 1
ATOM 1374 C C . ALA A 1 169 ? -15.999 -8.413 25.489 1.00 95.44 169 ALA A C 1
ATOM 1376 O O . ALA A 1 169 ? -15.977 -8.845 26.643 1.00 95.44 169 ALA A O 1
ATOM 1377 N N . GLU A 1 170 ? -15.648 -9.163 24.443 1.00 95.00 170 GLU A N 1
ATOM 1378 C CA . GLU A 1 170 ? -15.144 -10.537 24.557 1.00 95.00 170 GLU A CA 1
ATOM 1379 C C . GLU A 1 170 ? -13.833 -10.586 25.354 1.00 95.00 170 GLU A C 1
ATOM 1381 O O . GLU A 1 170 ? -13.714 -11.385 26.287 1.00 95.00 170 GLU A O 1
ATOM 1386 N N . ARG A 1 171 ? -12.893 -9.670 25.078 1.00 93.25 171 ARG A N 1
ATOM 1387 C CA . ARG A 1 171 ? -11.634 -9.545 25.832 1.00 93.25 171 ARG A CA 1
ATOM 1388 C C . ARG A 1 171 ? -11.882 -9.269 27.318 1.00 93.25 171 ARG A C 1
ATOM 1390 O O . ARG A 1 171 ? -11.328 -9.956 28.173 1.00 93.25 171 ARG A O 1
ATOM 1397 N N . ARG A 1 172 ? -12.775 -8.328 27.650 1.00 91.25 172 ARG A N 1
ATOM 1398 C CA . ARG A 1 172 ? -13.156 -8.033 29.049 1.00 91.25 172 ARG A CA 1
ATOM 1399 C C . ARG A 1 172 ? -13.686 -9.272 29.778 1.00 91.25 172 ARG A C 1
ATOM 1401 O O . ARG A 1 172 ? -13.327 -9.514 30.928 1.00 91.25 172 ARG A O 1
ATOM 1408 N N . GLN A 1 173 ? -14.514 -10.078 29.111 1.00 89.94 173 GLN A N 1
ATOM 1409 C CA . GLN A 1 173 ? -15.062 -11.306 29.696 1.00 89.94 173 GLN A CA 1
ATOM 1410 C C . GLN A 1 173 ? -13.996 -12.379 29.936 1.00 89.94 173 GLN A C 1
ATOM 1412 O O . GLN A 1 173 ? -14.091 -13.110 30.919 1.00 89.94 173 GLN A O 1
ATOM 1417 N N . GLN A 1 174 ? -12.995 -12.487 29.061 1.00 86.88 174 GLN A N 1
ATOM 1418 C CA . GLN A 1 174 ? -11.879 -13.422 29.238 1.00 86.88 174 GLN A CA 1
ATOM 1419 C C . GLN A 1 174 ? -11.008 -13.035 30.439 1.00 86.88 174 GLN A C 1
ATOM 1421 O O . GLN A 1 174 ? -10.700 -13.886 31.272 1.00 86.88 174 GLN A O 1
ATOM 1426 N N . HIS A 1 175 ? -10.692 -11.745 30.579 1.00 81.44 175 HIS A N 1
ATOM 1427 C CA . HIS A 1 175 ? -9.923 -11.228 31.714 1.00 81.44 175 HIS A CA 1
ATOM 1428 C C . HIS A 1 175 ? -10.675 -11.349 33.046 1.00 81.44 175 HIS A C 1
ATOM 1430 O O . HIS A 1 175 ? -10.060 -11.641 34.058 1.00 81.44 175 HIS A O 1
ATOM 1436 N N . ALA A 1 176 ? -12.002 -11.183 33.060 1.00 75.62 176 ALA A N 1
ATOM 1437 C CA . ALA A 1 176 ? -12.810 -11.358 34.272 1.00 75.62 176 ALA A CA 1
ATOM 1438 C C . ALA A 1 176 ? -12.944 -12.826 34.733 1.00 75.62 176 ALA A C 1
ATOM 1440 O O . ALA A 1 176 ? -13.418 -13.081 35.839 1.00 75.62 176 ALA A O 1
ATOM 1441 N N . ARG A 1 177 ? -12.591 -13.792 33.875 1.00 68.19 177 ARG A N 1
ATOM 1442 C CA . ARG A 1 177 ? -12.634 -15.238 34.160 1.00 68.19 177 ARG A CA 1
ATOM 1443 C C . ARG A 1 177 ? -11.265 -15.835 34.505 1.00 68.19 177 ARG A C 1
ATOM 1445 O O . ARG A 1 177 ? -11.221 -17.017 34.842 1.00 68.19 177 ARG A O 1
ATOM 1452 N N . SER A 1 178 ? -10.194 -15.054 34.364 1.00 60.56 178 SER A N 1
ATOM 1453 C CA . SER A 1 178 ? -8.805 -15.444 34.647 1.00 60.56 178 SER A CA 1
ATOM 1454 C C . SER A 1 178 ? -8.381 -14.929 36.018 1.00 60.56 178 SER A C 1
ATOM 1456 O O . SER A 1 178 ? -7.596 -15.638 36.681 1.00 60.56 178 SER A O 1
#

Radius of gyration: 21.04 Å; chains: 1; bounding box: 57×26×61 Å

Sequence (178 aa):
MKATANNVYLFASAYLLERLEKFTPEQLEFIVSYGGPVAAKHVSKLYHEALRLDRRDLVPQIRSIWEMHGAPTPIPCPRCGFRAVTPDLYCMVCGYTLSEREAKEAIDFQERLRELVEFYGEHEVEETIEKGYVIVGETVKPPSTRLEPTDIILHLTREEREYLRKLLAERRQQHARS

pLDDT: mean 94.4, std 9.61, range [41.41, 98.56]

Secondary structure (DSSP, 8-state):
-HHHHHHHHHHHHHHHHHH-SS--HHHHHHHHHH-HHHHHHTHHHHHHHHHHTT-GGGHHHHHHHHHHHS---SS--TTT--S-B-TTSBBTTT-PBPPHHHHHHTTTHHHHHHHHHHHS-HHHHHHHHHHTEEEESSSEE-TTSPPPTT-EEEEPPHHHHHHHHHHHHHHHHHHTT-